Protein AF-A0A832LZJ5-F1 (afdb_monomer)

pLDDT: mean 81.31, std 9.94, range [53.0, 91.06]

Secondary structure (DSSP, 8-state):
--TTTT-----------HHHHHHHHHIIIIIHHHHHHHHHHT-HHHHHHHHHHHHHHHHHHHHHTT----HHHHHHHHHHHH-

Mean predicted aligned error: 8.11 Å

Solvent-accessible surface area (backbone atoms only — not comparable to full-atom values): 4869 Å² total; per-residue (Å²): 141,65,93,69,78,73,72,66,83,76,80,82,69,90,28,88,41,75,67,34,51,54,48,47,54,51,40,55,71,53,46,47,58,49,31,53,49,34,31,74,75,75,29,76,73,47,32,62,53,47,30,55,51,48,51,51,49,53,54,49,49,34,47,73,72,76,44,78,78,51,75,48,27,51,47,54,51,40,51,73,62,62,101

Foldseek 3Di:
DCPPPPPPPPPDDDQDDPLLVVLLVCCVVPQQVVLVCCCVPVNDVVQVVSLVVSLVVSQVVCVVVVHGRDPSSSVSSSVNRPD

Nearest PDB structures (foldseek):
  8j56-assembly1_F  TM=4.634E-01  e=7.559E+00  Cupriavidus necator
  4pw1-assembly1_B  TM=3.435E-01  e=3.697E+00  [Clostridium] leptum DSM 753

Sequence (83 aa):
MGASDAEQRLEFQPGLTWRSMLAMVLAGLIFLPASTYLWLAVGAGASTAATYVTVILFSALARIYGTRLSRQELFIIYSIVGG

Radius of gyration: 16.45 Å; Cα contacts (8 Å, |Δi|>4): 70; chains: 1; bounding box: 33×32×54 Å

Structure (mmCIF, N/CA/C/O backbone):
data_AF-A0A832LZJ5-F1
#
_entry.id   AF-A0A832LZJ5-F1
#
loop_
_atom_site.group_PDB
_atom_site.id
_atom_site.type_symbol
_atom_site.label_atom_id
_atom_site.label_alt_id
_atom_site.label_comp_id
_atom_site.label_asym_id
_atom_site.label_entity_id
_atom_site.label_seq_id
_atom_site.pdbx_PDB_ins_code
_atom_site.Cartn_x
_atom_site.Cartn_y
_atom_site.Cartn_z
_atom_site.occupancy
_atom_site.B_iso_or_equiv
_atom_site.auth_seq_id
_atom_site.auth_comp_id
_atom_site.auth_asym_id
_atom_site.auth_atom_id
_atom_site.pdbx_PDB_model_num
ATOM 1 N N . MET A 1 1 ? 4.732 19.715 39.515 1.00 54.16 1 MET A N 1
ATOM 2 C CA . MET A 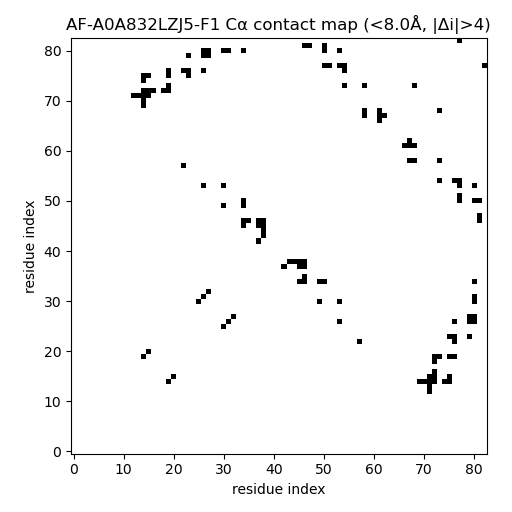1 1 ? 4.057 19.774 38.203 1.00 54.16 1 MET A CA 1
ATOM 3 C C . MET A 1 1 ? 5.141 19.555 37.152 1.00 54.16 1 MET A C 1
ATOM 5 O O . MET A 1 1 ? 5.628 20.493 36.554 1.00 54.16 1 MET A O 1
ATOM 9 N N . GLY A 1 2 ? 5.816 18.409 37.137 1.00 53.00 2 GLY A N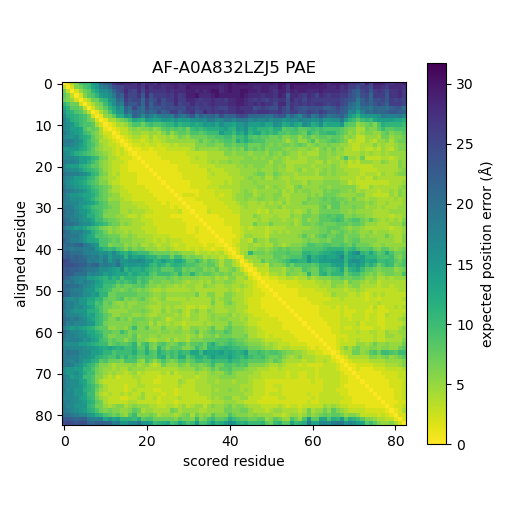 1
ATOM 10 C CA . GLY A 1 2 ? 5.248 17.091 36.879 1.00 53.00 2 GLY A CA 1
ATOM 11 C C . GLY A 1 2 ? 5.525 16.782 35.411 1.00 53.00 2 GLY A C 1
ATOM 12 O O . GLY A 1 2 ? 4.621 16.839 34.597 1.00 53.00 2 GLY A O 1
ATOM 13 N N . ALA A 1 3 ? 6.786 16.514 35.058 1.00 59.50 3 ALA A N 1
ATOM 14 C CA . ALA A 1 3 ? 7.207 16.148 33.697 1.00 59.50 3 ALA A CA 1
ATOM 15 C C . ALA A 1 3 ? 6.643 14.781 33.226 1.00 59.50 3 ALA A C 1
ATOM 17 O O . ALA A 1 3 ? 7.136 14.197 32.269 1.00 59.50 3 ALA A O 1
ATOM 18 N N . SER A 1 4 ? 5.626 14.271 33.923 1.00 57.56 4 SER A N 1
ATOM 19 C CA . SER A 1 4 ? 4.930 13.000 33.738 1.00 57.56 4 SER A CA 1
ATOM 20 C C . SER A 1 4 ? 3.689 13.106 32.846 1.00 57.56 4 SER A C 1
ATOM 22 O O . SER A 1 4 ? 3.176 12.087 32.405 1.00 57.56 4 SER A O 1
ATOM 24 N N . ASP A 1 5 ? 3.207 14.316 32.542 1.00 54.47 5 ASP A N 1
ATOM 25 C CA . ASP A 1 5 ? 1.961 14.506 31.775 1.00 54.47 5 ASP A 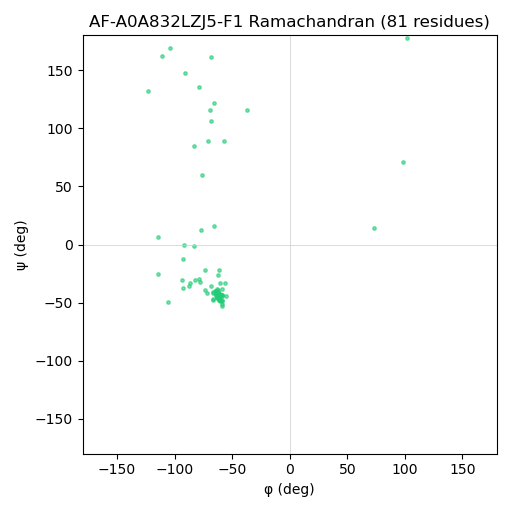CA 1
ATOM 26 C C . ASP A 1 5 ? 2.165 14.401 30.246 1.00 54.47 5 ASP A C 1
ATOM 28 O O . ASP A 1 5 ? 1.215 14.501 29.469 1.00 54.47 5 ASP A O 1
ATOM 32 N N . ALA A 1 6 ? 3.410 14.185 29.805 1.00 57.25 6 ALA A N 1
ATOM 33 C CA . ALA A 1 6 ? 3.788 14.034 28.400 1.00 57.25 6 ALA A CA 1
ATOM 34 C C . ALA A 1 6 ? 3.791 12.575 27.905 1.00 57.25 6 ALA A C 1
ATOM 36 O O . ALA A 1 6 ? 4.029 12.345 26.720 1.00 57.25 6 ALA A O 1
ATOM 37 N N . GLU A 1 7 ? 3.476 11.589 28.752 1.00 58.00 7 GLU A N 1
ATOM 38 C CA . GLU A 1 7 ? 3.131 10.237 28.289 1.00 58.00 7 GLU A CA 1
ATOM 39 C C . GLU A 1 7 ? 1.702 10.224 27.732 1.00 58.00 7 GLU A C 1
ATOM 41 O O . GLU A 1 7 ? 0.824 9.527 28.240 1.00 58.00 7 GLU A O 1
ATOM 46 N N . GLN A 1 8 ? 1.454 11.030 26.687 1.00 60.62 8 GLN A N 1
ATOM 47 C CA . GLN A 1 8 ? 0.239 10.964 25.875 1.00 60.62 8 GLN A CA 1
ATOM 48 C C . GLN A 1 8 ? -0.145 9.495 25.728 1.00 60.62 8 GLN A C 1
ATOM 50 O O . GLN A 1 8 ? 0.638 8.723 25.179 1.00 60.62 8 GLN A O 1
ATOM 55 N N . ARG A 1 9 ? -1.307 9.100 26.265 1.00 60.97 9 ARG A N 1
ATOM 56 C CA . ARG A 1 9 ? -1.832 7.736 26.152 1.00 60.97 9 ARG A CA 1
ATOM 57 C C . ARG A 1 9 ? -1.952 7.393 24.669 1.00 60.97 9 ARG A C 1
ATOM 59 O O . ARG A 1 9 ? -2.975 7.655 24.043 1.00 60.97 9 ARG A O 1
ATOM 66 N N . LEU A 1 10 ? -0.887 6.850 24.093 1.00 71.06 10 LEU A N 1
ATOM 67 C CA . LEU A 1 10 ? -0.882 6.269 22.767 1.00 71.06 10 LEU A CA 1
ATOM 68 C C . LEU A 1 10 ? -1.680 4.977 22.895 1.00 71.06 10 LEU A C 1
ATOM 70 O O . LEU A 1 10 ? -1.145 3.927 23.240 1.00 71.06 10 LEU A O 1
ATOM 74 N N . GLU A 1 11 ? -2.993 5.067 22.698 1.00 77.31 11 GLU A N 1
ATOM 75 C CA . GLU A 1 11 ? -3.822 3.875 22.596 1.00 77.31 11 GLU A CA 1
ATOM 76 C C . GLU A 1 11 ? -3.466 3.146 21.300 1.00 77.31 11 GLU A C 1
ATOM 78 O O . GLU A 1 11 ? -3.785 3.578 20.187 1.00 77.31 11 GLU A O 1
ATOM 83 N N . PHE A 1 12 ? -2.755 2.032 21.454 1.00 78.19 12 PHE A N 1
ATOM 84 C CA . PHE A 1 12 ? -2.403 1.155 20.351 1.00 78.19 12 PHE A CA 1
ATOM 85 C C . PHE A 1 12 ? -3.657 0.456 19.837 1.00 78.19 12 PHE A C 1
ATOM 87 O O . PHE A 1 12 ? -4.281 -0.336 20.541 1.00 78.19 12 PHE A O 1
ATOM 94 N N . GLN A 1 13 ? -4.019 0.740 18.588 1.00 84.06 13 GLN A N 1
ATOM 95 C CA . GLN A 1 13 ? -5.089 0.019 17.909 1.00 84.06 13 GLN A CA 1
ATOM 96 C C . GLN A 1 13 ? -4.531 -1.185 17.145 1.00 84.06 13 GLN A C 1
ATOM 98 O O . GLN A 1 13 ? -3.415 -1.118 16.618 1.00 84.06 13 GLN A O 1
ATOM 103 N N . PRO A 1 14 ? -5.307 -2.273 17.030 1.00 83.44 14 PRO A N 1
ATOM 104 C CA . PRO A 1 14 ? -4.911 -3.423 16.235 1.00 83.44 14 PRO A CA 1
ATOM 105 C C . PRO A 1 14 ? -4.836 -3.041 14.751 1.00 83.44 14 PRO A C 1
ATOM 107 O O . PRO A 1 14 ? -5.812 -2.586 14.158 1.00 83.44 14 PRO A O 1
ATOM 110 N N . GLY A 1 15 ? -3.661 -3.228 14.148 1.00 83.06 15 GLY A N 1
ATOM 111 C CA . GLY A 1 15 ? -3.465 -3.100 12.700 1.00 83.06 15 GLY A CA 1
ATOM 112 C C . GLY A 1 15 ? -3.607 -4.423 11.960 1.00 83.06 15 GLY A C 1
ATOM 113 O O . GLY A 1 15 ? -4.026 -4.443 10.810 1.00 83.06 15 GLY A O 1
ATOM 114 N N . LEU A 1 16 ? -3.271 -5.540 12.609 1.00 87.81 16 LEU A N 1
ATOM 115 C CA . LEU A 1 16 ? -3.352 -6.861 11.999 1.00 87.81 16 LEU A CA 1
ATOM 116 C C . LEU A 1 16 ? -4.784 -7.392 12.094 1.00 87.81 16 LEU A C 1
ATOM 118 O O . LEU A 1 16 ? -5.146 -8.112 13.021 1.00 87.81 16 LEU A O 1
ATOM 122 N N . THR A 1 17 ? -5.609 -7.004 11.131 1.00 88.62 17 THR A N 1
ATOM 123 C CA . THR A 1 17 ? -6.984 -7.489 10.988 1.00 88.62 17 THR A CA 1
ATOM 124 C C . THR A 1 17 ? -7.073 -8.513 9.855 1.00 88.62 17 THR A C 1
ATOM 126 O O . THR A 1 17 ? -6.159 -8.639 9.039 1.00 88.62 17 THR A O 1
ATOM 129 N N . TRP A 1 18 ? -8.203 -9.218 9.736 1.00 85.31 18 TRP A N 1
ATOM 130 C CA . TRP A 1 18 ? -8.465 -10.079 8.572 1.00 85.31 18 TRP A CA 1
ATOM 131 C C . TRP A 1 18 ? -8.388 -9.307 7.241 1.00 85.31 18 TRP A C 1
ATOM 133 O O . TRP A 1 18 ? -7.937 -9.842 6.230 1.00 85.31 18 TRP A O 1
ATOM 143 N N . ARG A 1 19 ? -8.776 -8.023 7.250 1.00 83.38 19 ARG A N 1
ATOM 144 C CA . ARG A 1 19 ? -8.699 -7.142 6.077 1.00 83.38 19 ARG A CA 1
ATOM 145 C C . ARG A 1 19 ? -7.251 -6.872 5.696 1.00 83.38 19 ARG A C 1
ATOM 147 O O . ARG A 1 19 ? -6.897 -7.039 4.531 1.00 83.38 19 ARG A O 1
ATOM 154 N N . SER A 1 20 ? -6.415 -6.527 6.676 1.00 83.50 20 SER A N 1
ATOM 155 C CA . SER A 1 20 ? -4.976 -6.396 6.455 1.00 83.50 20 SER A CA 1
ATOM 156 C C . SER A 1 20 ? -4.375 -7.704 5.989 1.00 83.50 20 SER A C 1
ATOM 158 O O . SER A 1 20 ? -3.626 -7.686 5.029 1.00 83.50 20 SER A O 1
ATOM 160 N N . MET A 1 21 ? -4.746 -8.840 6.575 1.00 88.25 21 MET A N 1
ATOM 161 C CA . MET A 1 21 ? -4.202 -10.139 6.184 1.00 88.25 21 MET A CA 1
ATOM 162 C C . MET A 1 21 ? -4.483 -10.485 4.721 1.00 88.25 21 MET A C 1
ATOM 164 O O . MET A 1 21 ? -3.569 -10.885 4.001 1.00 88.25 21 MET A O 1
ATOM 168 N N . LEU A 1 22 ? -5.709 -10.246 4.251 1.00 87.19 22 LEU A N 1
ATOM 169 C CA . LEU A 1 22 ? -6.042 -10.395 2.837 1.00 87.19 22 LEU A CA 1
ATOM 170 C C . LEU A 1 22 ? -5.221 -9.435 1.964 1.00 87.19 22 LEU A C 1
ATOM 172 O O . LEU A 1 22 ? -4.693 -9.841 0.930 1.00 87.19 22 LEU A O 1
ATOM 176 N N . A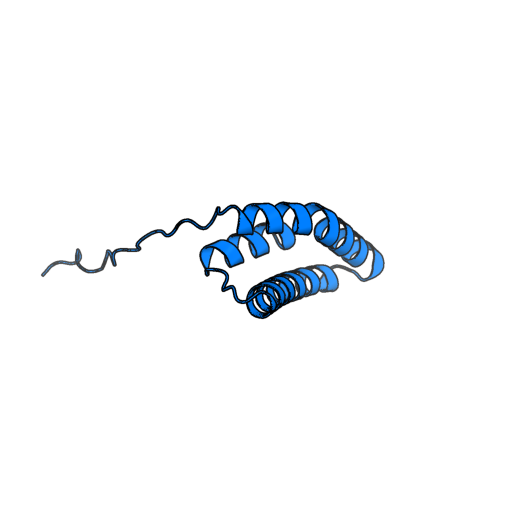LA A 1 23 ? -5.072 -8.181 2.397 1.00 83.19 23 ALA A N 1
ATOM 177 C CA . ALA A 1 23 ? -4.259 -7.199 1.690 1.00 83.19 23 ALA A CA 1
ATOM 178 C C . ALA A 1 23 ? -2.777 -7.604 1.631 1.00 83.19 23 ALA A C 1
ATOM 180 O O . ALA A 1 23 ? -2.164 -7.439 0.584 1.00 83.19 23 ALA A O 1
ATOM 181 N N . MET A 1 24 ? -2.218 -8.197 2.693 1.00 87.12 24 MET A N 1
ATOM 182 C CA . MET A 1 24 ? -0.840 -8.705 2.722 1.00 87.12 24 MET A CA 1
ATOM 183 C C . MET A 1 24 ? -0.631 -9.829 1.707 1.00 87.12 24 MET A C 1
ATOM 185 O O . MET A 1 24 ? 0.354 -9.816 0.975 1.00 87.12 24 MET A O 1
ATOM 189 N N . VAL A 1 25 ? -1.562 -10.785 1.628 1.00 90.25 25 VAL A N 1
ATOM 190 C CA . VAL A 1 25 ? -1.482 -11.894 0.663 1.00 90.25 25 VAL A CA 1
ATOM 191 C C . VAL A 1 25 ? -1.540 -11.367 -0.770 1.00 90.25 25 VAL A C 1
ATOM 193 O O . VAL A 1 25 ? -0.723 -11.747 -1.607 1.00 90.25 25 VAL A O 1
ATOM 196 N N . LEU A 1 26 ? -2.473 -10.457 -1.051 1.00 85.94 26 LEU A N 1
ATOM 197 C CA . LEU A 1 26 ? -2.624 -9.872 -2.381 1.00 85.94 26 LEU A CA 1
ATOM 198 C C . LEU A 1 26 ? -1.413 -8.997 -2.758 1.00 85.94 26 LEU A C 1
ATOM 200 O O . LEU A 1 26 ? -0.926 -9.064 -3.886 1.00 85.94 26 LEU A O 1
ATOM 204 N N . ALA A 1 27 ? -0.902 -8.215 -1.802 1.00 85.12 27 ALA A N 1
ATOM 205 C CA . ALA A 1 27 ? 0.323 -7.432 -1.938 1.00 85.12 27 ALA A CA 1
ATOM 206 C C . ALA A 1 27 ? 1.527 -8.327 -2.251 1.00 85.12 27 ALA A C 1
ATOM 208 O O . ALA A 1 27 ? 2.258 -8.068 -3.204 1.00 85.12 27 ALA A O 1
ATOM 209 N N . GLY A 1 28 ? 1.684 -9.420 -1.506 1.00 86.81 28 GLY A N 1
ATOM 210 C CA . GL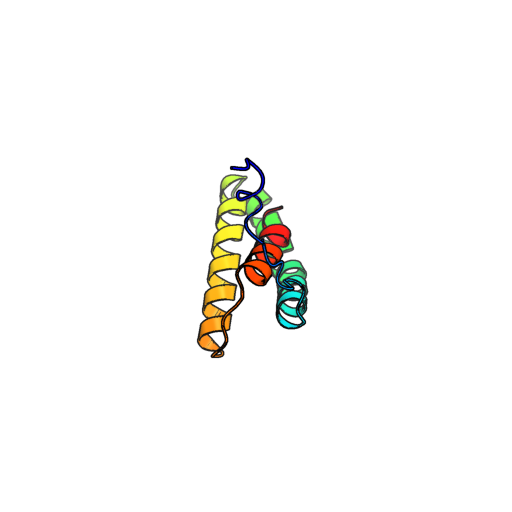Y A 1 28 ? 2.764 -10.377 -1.708 1.00 86.81 28 GLY A CA 1
ATOM 211 C C . GLY A 1 28 ? 2.712 -11.064 -3.072 1.00 86.81 28 GLY A C 1
ATOM 212 O O . GLY A 1 28 ? 3.734 -11.192 -3.737 1.00 86.81 28 GLY A O 1
ATOM 213 N N . LEU A 1 29 ? 1.525 -11.473 -3.521 1.00 89.38 29 LEU A N 1
ATOM 214 C CA . LEU A 1 29 ? 1.379 -12.207 -4.781 1.00 89.38 29 LEU A CA 1
ATOM 215 C C . LEU A 1 29 ? 1.447 -11.320 -6.026 1.00 89.38 29 LEU A C 1
ATOM 217 O O . LEU A 1 29 ? 1.904 -11.782 -7.066 1.00 89.38 29 LEU A O 1
ATOM 221 N N . ILE A 1 30 ? 0.980 -10.072 -5.947 1.00 87.31 30 ILE A N 1
ATOM 222 C CA . ILE A 1 30 ? 0.862 -9.192 -7.119 1.00 87.31 30 ILE A CA 1
ATOM 223 C C . ILE A 1 30 ? 1.950 -8.120 -7.112 1.00 87.31 30 ILE A C 1
ATOM 225 O O . ILE A 1 30 ? 2.633 -7.914 -8.114 1.00 87.31 30 ILE A O 1
ATOM 229 N N . PHE A 1 31 ? 2.124 -7.427 -5.989 1.00 84.44 31 PHE A N 1
ATOM 230 C CA . PHE A 1 31 ? 2.931 -6.211 -5.938 1.00 84.44 31 PHE A CA 1
ATOM 231 C C . PHE A 1 31 ? 4.417 -6.477 -5.704 1.00 84.44 31 PHE A C 1
ATOM 233 O O . PHE A 1 31 ? 5.225 -5.768 -6.294 1.00 84.44 31 PHE A O 1
ATOM 240 N N . LEU A 1 32 ? 4.799 -7.513 -4.948 1.00 86.31 32 LEU A N 1
ATOM 241 C CA . LEU A 1 32 ? 6.213 -7.909 -4.826 1.00 86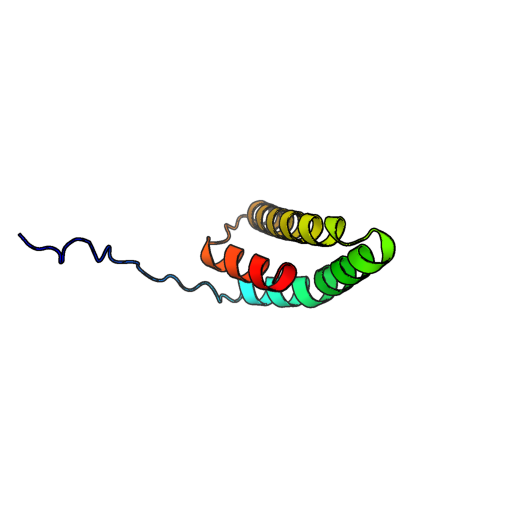.31 32 LEU A CA 1
ATOM 242 C C . LEU A 1 32 ? 6.854 -8.339 -6.161 1.00 86.31 32 LEU A C 1
ATOM 244 O O . LEU A 1 32 ? 7.941 -7.849 -6.478 1.00 86.31 32 LEU A O 1
ATOM 248 N N . PRO A 1 33 ? 6.240 -9.210 -6.989 1.00 88.88 33 PRO A N 1
ATOM 249 C CA . PRO A 1 33 ? 6.827 -9.530 -8.288 1.00 88.88 33 PRO A CA 1
ATOM 250 C C . PRO A 1 33 ? 6.780 -8.334 -9.247 1.00 88.88 33 PRO A C 1
ATOM 252 O O . PRO A 1 33 ? 7.735 -8.121 -9.992 1.00 88.88 33 PRO A O 1
ATOM 255 N N . ALA A 1 34 ? 5.723 -7.514 -9.203 1.00 86.00 34 ALA A N 1
ATOM 256 C CA . ALA A 1 34 ? 5.638 -6.305 -10.018 1.00 86.00 34 ALA A CA 1
ATOM 257 C C . ALA A 1 34 ? 6.728 -5.280 -9.662 1.00 86.00 34 ALA A C 1
ATOM 259 O O . ALA A 1 34 ? 7.373 -4.746 -10.562 1.00 86.00 34 ALA A O 1
ATOM 260 N N . SER A 1 35 ? 6.977 -5.024 -8.372 1.00 82.44 35 SER A N 1
ATOM 261 C CA . SER A 1 35 ? 8.025 -4.097 -7.926 1.00 82.44 35 SER A CA 1
ATOM 262 C C . SER A 1 35 ? 9.417 -4.610 -8.295 1.00 82.44 35 SER A C 1
ATOM 264 O O . SER A 1 35 ? 10.237 -3.835 -8.784 1.00 82.44 35 SER A O 1
ATOM 266 N N . THR A 1 36 ? 9.652 -5.918 -8.157 1.00 86.50 36 THR A N 1
ATOM 267 C CA . THR A 1 36 ? 10.899 -6.576 -8.574 1.00 86.50 36 THR A CA 1
ATOM 268 C C . THR A 1 36 ? 11.120 -6.445 -10.080 1.00 86.50 36 THR A C 1
ATOM 270 O O . THR A 1 36 ? 12.206 -6.073 -10.521 1.00 86.50 36 THR A O 1
ATOM 273 N N . TYR A 1 37 ? 10.082 -6.692 -10.885 1.00 88.00 37 TYR A N 1
ATOM 274 C CA . TYR A 1 37 ? 10.150 -6.518 -12.333 1.00 88.00 37 TYR A CA 1
ATOM 275 C C . TYR A 1 37 ? 10.449 -5.067 -12.712 1.00 88.00 37 TYR A C 1
ATOM 277 O O . TYR A 1 37 ? 11.346 -4.818 -13.510 1.00 88.00 37 TYR A O 1
ATOM 285 N N . LEU A 1 38 ? 9.738 -4.104 -12.118 1.00 86.25 38 LEU A N 1
ATOM 286 C CA . LEU A 1 38 ? 9.949 -2.681 -12.387 1.00 86.25 38 LEU A CA 1
ATOM 287 C C . LEU A 1 38 ? 11.352 -2.223 -11.984 1.00 86.25 38 LEU A C 1
ATOM 289 O O . LEU A 1 38 ? 11.972 -1.455 -12.716 1.00 86.25 38 LEU A O 1
ATOM 293 N N . TRP A 1 39 ? 11.875 -2.725 -10.865 1.00 83.44 39 TRP A N 1
ATOM 294 C CA . TRP A 1 39 ? 13.246 -2.456 -10.444 1.00 83.44 39 TRP A CA 1
ATOM 295 C C . TRP A 1 39 ? 14.266 -2.937 -11.486 1.00 83.44 39 TRP A C 1
ATOM 297 O O . TRP A 1 39 ? 15.179 -2.187 -11.825 1.00 83.44 39 TRP A O 1
ATOM 307 N N . LEU A 1 40 ? 14.075 -4.137 -12.046 1.00 86.38 40 LEU A N 1
ATOM 308 C CA . LEU A 1 40 ? 14.949 -4.700 -13.083 1.00 86.38 40 LEU A CA 1
ATOM 309 C C . LEU A 1 40 ? 14.776 -4.036 -14.459 1.00 86.38 40 LEU A C 1
ATOM 311 O O . LEU A 1 40 ? 15.754 -3.856 -15.178 1.00 86.38 40 LEU A O 1
ATOM 315 N N . ALA A 1 41 ? 13.543 -3.708 -14.846 1.00 89.12 41 ALA A N 1
ATOM 316 C CA . ALA A 1 41 ? 13.211 -3.246 -16.193 1.00 89.12 41 ALA A CA 1
ATOM 317 C C . ALA A 1 41 ? 13.353 -1.727 -16.370 1.00 89.12 41 ALA A C 1
ATOM 319 O O . ALA A 1 41 ? 13.726 -1.263 -17.445 1.00 89.12 41 ALA A O 1
ATOM 320 N N . VAL A 1 42 ? 13.026 -0.953 -15.332 1.00 86.75 42 VAL A N 1
ATOM 321 C CA . VAL A 1 42 ? 12.957 0.520 -15.375 1.00 86.75 42 VAL A CA 1
ATOM 322 C C . VAL A 1 42 ? 14.030 1.161 -14.488 1.00 86.75 42 VAL A C 1
ATOM 324 O O . VAL A 1 42 ? 14.458 2.284 -14.750 1.00 86.75 42 VAL A O 1
ATOM 327 N N . GLY A 1 43 ? 14.501 0.452 -13.459 1.00 76.75 43 GLY A N 1
ATOM 328 C CA . GLY A 1 43 ? 15.500 0.935 -12.507 1.00 76.75 43 GLY A CA 1
ATOM 329 C C . GLY A 1 43 ? 14.908 1.378 -11.164 1.00 76.75 43 GLY A C 1
ATOM 330 O O . GLY A 1 43 ? 13.695 1.376 -10.941 1.00 76.75 43 GLY A O 1
ATOM 331 N N . ALA A 1 44 ? 15.787 1.781 -10.242 1.00 73.06 44 ALA A N 1
ATOM 332 C CA . ALA A 1 44 ? 15.474 1.927 -8.816 1.00 73.06 44 ALA A CA 1
ATOM 333 C C . ALA A 1 44 ? 14.381 2.956 -8.457 1.00 73.06 44 ALA A C 1
ATOM 335 O O . ALA A 1 44 ? 13.776 2.844 -7.398 1.00 73.06 44 ALA A O 1
ATOM 336 N N . GLY A 1 45 ? 14.093 3.944 -9.311 1.00 71.75 45 GLY A N 1
ATOM 337 C CA . GLY A 1 45 ? 13.053 4.946 -9.032 1.00 71.75 45 GLY A CA 1
ATOM 338 C C . GLY A 1 45 ? 11.617 4.421 -9.170 1.00 71.75 45 GLY A C 1
ATOM 339 O O . GLY A 1 45 ? 10.691 4.987 -8.587 1.00 71.75 45 GLY A O 1
ATOM 340 N N . ALA A 1 46 ? 11.416 3.337 -9.924 1.00 73.75 46 ALA A N 1
ATOM 341 C CA . ALA A 1 46 ? 10.086 2.805 -10.210 1.00 73.75 46 ALA A CA 1
ATOM 342 C C . ALA A 1 46 ? 9.504 1.982 -9.048 1.00 73.75 46 ALA A C 1
ATOM 344 O O . ALA A 1 46 ? 8.287 1.973 -8.855 1.00 73.75 46 ALA A O 1
ATOM 345 N N . SER A 1 47 ? 10.350 1.334 -8.240 1.00 70.69 47 SER A N 1
ATOM 346 C CA . SER A 1 47 ? 9.904 0.541 -7.087 1.00 70.69 47 SER A CA 1
ATOM 347 C C . SER A 1 47 ? 9.273 1.419 -6.002 1.00 70.69 47 SER A C 1
ATOM 349 O O . SER A 1 47 ? 8.201 1.094 -5.498 1.00 70.69 47 SER A O 1
ATOM 351 N N . THR A 1 48 ? 9.858 2.583 -5.707 1.00 78.75 48 THR A N 1
ATOM 352 C CA . THR A 1 48 ? 9.321 3.525 -4.711 1.00 78.75 48 THR A CA 1
ATOM 353 C C . THR A 1 48 ? 7.959 4.076 -5.129 1.00 78.75 48 THR A C 1
ATOM 355 O O . THR A 1 48 ? 7.050 4.191 -4.307 1.00 78.75 48 THR A O 1
ATOM 358 N N . ALA A 1 49 ? 7.788 4.383 -6.420 1.00 82.44 49 ALA A N 1
ATOM 359 C CA . ALA A 1 49 ? 6.502 4.810 -6.966 1.00 82.44 49 ALA A CA 1
ATOM 360 C C . ALA A 1 49 ? 5.447 3.696 -6.861 1.00 82.44 49 ALA A C 1
ATOM 362 O O . ALA A 1 49 ? 4.309 3.964 -6.468 1.00 82.44 49 ALA A O 1
ATOM 363 N N . ALA A 1 50 ? 5.830 2.445 -7.142 1.00 80.50 50 ALA A N 1
ATOM 364 C CA . ALA A 1 50 ? 4.943 1.292 -7.028 1.00 80.50 50 ALA A CA 1
ATOM 365 C C . ALA A 1 50 ? 4.395 1.123 -5.600 1.00 80.50 50 ALA A C 1
ATOM 367 O O . ALA A 1 50 ? 3.202 0.857 -5.437 1.00 80.50 50 ALA A O 1
ATOM 368 N N . THR A 1 51 ? 5.203 1.368 -4.564 1.00 83.56 51 THR A N 1
ATOM 369 C CA . THR A 1 51 ? 4.752 1.322 -3.163 1.00 83.56 51 THR A CA 1
ATOM 370 C C . THR A 1 51 ? 3.619 2.309 -2.888 1.00 83.56 51 THR A C 1
ATOM 372 O O . THR A 1 51 ? 2.554 1.912 -2.408 1.00 83.56 51 THR A O 1
ATOM 375 N N . TYR A 1 52 ? 3.798 3.591 -3.224 1.00 87.00 52 TYR A N 1
ATOM 376 C CA . TYR A 1 52 ? 2.763 4.605 -2.986 1.00 87.00 52 TYR A CA 1
ATOM 377 C C . TYR A 1 52 ? 1.494 4.329 -3.790 1.00 87.00 52 TYR A C 1
ATOM 379 O O . TYR A 1 52 ? 0.390 4.442 -3.256 1.00 87.00 52 TYR A O 1
ATOM 387 N N . VAL A 1 53 ? 1.646 3.911 -5.049 1.00 87.12 53 VAL A N 1
ATOM 388 C CA . VAL A 1 53 ? 0.517 3.528 -5.903 1.00 87.12 53 VAL A CA 1
ATOM 389 C C . VAL A 1 53 ? -0.270 2.386 -5.270 1.00 87.12 53 VAL A C 1
ATOM 391 O O . VAL A 1 53 ? -1.492 2.468 -5.204 1.00 87.12 53 VAL A O 1
ATOM 394 N N . THR A 1 54 ? 0.412 1.373 -4.732 1.00 87.38 54 THR A N 1
ATOM 395 C CA . THR A 1 54 ? -0.219 0.234 -4.050 1.00 87.38 54 THR A CA 1
ATOM 396 C C . THR A 1 54 ? -1.056 0.689 -2.859 1.00 87.38 54 THR A C 1
ATOM 398 O O . THR A 1 54 ? -2.239 0.363 -2.767 1.00 87.38 54 THR A O 1
ATOM 401 N N . VAL A 1 55 ? -0.475 1.501 -1.972 1.00 87.38 55 VAL A N 1
ATOM 402 C CA . VAL A 1 55 ? -1.165 2.032 -0.785 1.00 87.38 55 VAL A CA 1
ATOM 403 C C . VAL A 1 55 ? -2.404 2.842 -1.176 1.00 87.38 55 VAL A C 1
ATOM 405 O O . VAL A 1 55 ? -3.474 2.673 -0.585 1.00 87.38 55 VAL A O 1
ATOM 408 N N . ILE A 1 56 ? -2.286 3.693 -2.199 1.00 88.88 56 ILE A N 1
ATOM 409 C CA . ILE A 1 56 ? -3.404 4.490 -2.717 1.00 88.88 56 ILE A CA 1
ATOM 410 C C . ILE A 1 56 ? -4.490 3.582 -3.306 1.00 88.88 56 ILE A C 1
ATOM 412 O O . ILE A 1 56 ? -5.668 3.788 -3.016 1.00 88.88 56 ILE A O 1
ATOM 416 N N . LEU A 1 57 ? -4.113 2.557 -4.075 1.00 88.19 57 LEU A N 1
ATOM 417 C CA . LEU A 1 57 ? -5.040 1.596 -4.678 1.00 88.19 57 LEU A CA 1
ATOM 418 C C . LEU A 1 57 ? -5.837 0.834 -3.620 1.00 88.19 57 LEU A C 1
ATOM 420 O O . LEU A 1 57 ? -7.061 0.781 -3.712 1.00 88.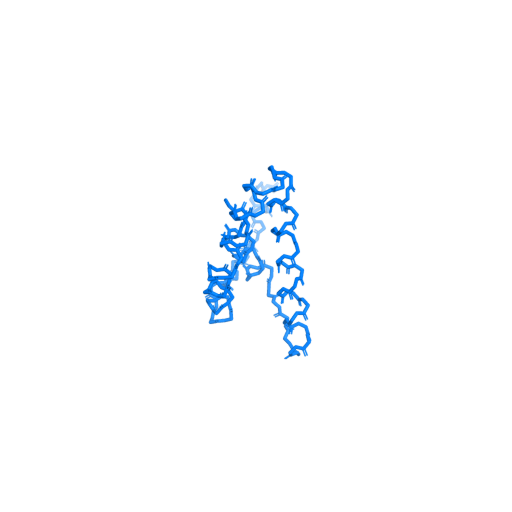19 57 LEU A O 1
ATOM 424 N N . PHE A 1 58 ? -5.183 0.302 -2.585 1.00 86.62 58 PHE A N 1
ATOM 425 C CA . PHE A 1 58 ? -5.877 -0.385 -1.491 1.00 86.62 58 PHE A CA 1
ATOM 426 C C . PHE A 1 58 ? -6.788 0.555 -0.697 1.00 86.62 58 PHE A C 1
ATOM 428 O O . PHE A 1 58 ? -7.910 0.180 -0.360 1.00 86.62 58 PHE A O 1
ATOM 435 N N . SER A 1 59 ? -6.348 1.792 -0.447 1.00 87.31 59 SER A N 1
ATOM 436 C CA . SER A 1 59 ? -7.175 2.824 0.191 1.00 87.31 59 SER A CA 1
ATOM 437 C C . SER A 1 59 ? -8.421 3.161 -0.638 1.00 87.31 59 SER A C 1
ATOM 439 O O . SER A 1 59 ? -9.529 3.261 -0.102 1.00 87.31 59 SER A O 1
ATOM 441 N N . ALA A 1 60 ? -8.260 3.287 -1.958 1.00 89.12 60 ALA A N 1
ATOM 442 C CA . ALA A 1 60 ? -9.351 3.544 -2.888 1.00 89.12 60 ALA A CA 1
ATOM 443 C C . ALA A 1 60 ? -10.314 2.353 -2.970 1.00 89.12 60 ALA A C 1
ATOM 445 O O . ALA A 1 60 ? -11.520 2.546 -2.841 1.00 89.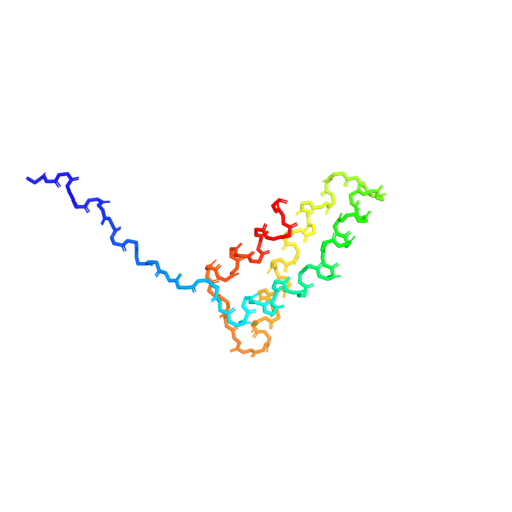12 60 ALA A O 1
ATOM 446 N N . LEU A 1 61 ? -9.796 1.129 -3.103 1.00 86.25 61 LEU A N 1
ATOM 447 C CA . LEU A 1 61 ? -10.597 -0.095 -3.115 1.00 86.25 61 LEU A CA 1
ATOM 448 C C . LEU A 1 61 ? -11.402 -0.236 -1.825 1.00 86.25 61 LEU A C 1
ATOM 450 O O . LEU A 1 61 ? -12.613 -0.423 -1.888 1.00 86.25 61 LEU A O 1
ATOM 454 N N . ALA A 1 62 ? -10.773 -0.066 -0.659 1.00 86.38 62 ALA A N 1
ATOM 455 C CA . ALA A 1 62 ? -11.473 -0.122 0.621 1.00 86.38 62 ALA A CA 1
ATOM 456 C C . ALA A 1 62 ? -12.648 0.865 0.662 1.00 86.38 62 ALA A C 1
ATOM 458 O O . ALA A 1 62 ? -13.755 0.477 1.044 1.00 86.38 62 ALA A O 1
ATOM 459 N N . ARG A 1 63 ? -12.426 2.100 0.185 1.00 86.00 63 ARG A N 1
ATOM 460 C CA . ARG A 1 63 ? -13.458 3.141 0.088 1.00 86.00 63 ARG A CA 1
ATOM 461 C C . ARG A 1 63 ? -14.583 2.764 -0.879 1.00 86.00 63 ARG A C 1
ATOM 463 O O . ARG A 1 63 ? -15.741 2.997 -0.550 1.00 86.00 63 ARG A O 1
ATOM 470 N N . ILE A 1 64 ? -14.256 2.181 -2.034 1.00 88.81 64 ILE A N 1
ATOM 471 C CA . ILE A 1 64 ? -15.234 1.706 -3.028 1.00 88.81 64 ILE A CA 1
ATOM 472 C C . ILE A 1 64 ? -16.116 0.602 -2.432 1.00 88.81 64 ILE A C 1
ATOM 474 O O . ILE A 1 64 ? -17.330 0.632 -2.606 1.00 88.81 64 ILE A O 1
ATOM 478 N N . TYR A 1 65 ? -15.540 -0.315 -1.652 1.00 85.12 65 TYR A N 1
ATOM 479 C CA . TYR A 1 65 ? -16.279 -1.376 -0.956 1.00 85.12 65 TYR A CA 1
ATOM 480 C C . TYR A 1 65 ? -17.018 -0.901 0.312 1.00 85.12 65 TYR A C 1
ATOM 482 O O . TYR A 1 65 ? -17.467 -1.722 1.110 1.00 85.12 65 TYR A O 1
ATOM 490 N N . GLY A 1 66 ? -17.144 0.413 0.534 1.00 80.81 66 GLY A N 1
ATOM 491 C CA . GLY A 1 66 ? -17.867 0.976 1.680 1.00 80.81 66 GLY A CA 1
ATOM 492 C C . GLY A 1 66 ? -17.143 0.825 3.021 1.00 80.81 66 GLY A C 1
ATOM 493 O O . GLY A 1 66 ? -17.739 1.016 4.079 1.00 80.81 66 GLY A O 1
ATOM 494 N N . THR A 1 67 ? -15.852 0.494 3.001 1.00 82.25 67 THR A N 1
ATOM 495 C CA . THR A 1 67 ? -15.025 0.341 4.200 1.00 82.25 67 THR A CA 1
ATOM 496 C C . THR A 1 67 ? -13.975 1.450 4.294 1.00 82.25 67 THR A C 1
ATOM 498 O O . THR A 1 67 ? -13.685 2.160 3.334 1.00 82.25 67 THR A O 1
ATOM 501 N N . ARG A 1 68 ? -13.401 1.651 5.481 1.00 84.12 68 ARG A N 1
ATOM 502 C CA . ARG A 1 68 ? -12.231 2.515 5.673 1.00 84.12 68 ARG A CA 1
ATOM 503 C C . ARG A 1 68 ? -11.140 1.673 6.316 1.00 84.12 68 ARG A C 1
ATOM 505 O O . ARG A 1 68 ? -11.431 0.963 7.274 1.00 84.12 68 ARG A O 1
ATOM 512 N N . LEU A 1 69 ? -9.930 1.749 5.769 1.00 85.19 69 LEU A N 1
ATOM 513 C CA . LEU A 1 69 ? -8.741 1.170 6.389 1.00 85.19 69 LEU A CA 1
ATOM 514 C C . LEU A 1 69 ? -8.264 2.098 7.509 1.00 85.19 69 LEU A C 1
ATOM 516 O O . LEU A 1 69 ? -8.213 3.321 7.327 1.00 85.19 69 LEU A O 1
ATOM 520 N N . SER A 1 70 ? -7.926 1.528 8.661 1.00 88.81 70 SER A N 1
ATOM 521 C CA . SER A 1 70 ? -7.278 2.262 9.743 1.00 88.81 70 SER A CA 1
ATOM 522 C C . SER A 1 70 ? -5.853 2.651 9.341 1.00 88.81 70 SER A C 1
ATOM 524 O O . SER A 1 70 ? -5.255 2.084 8.422 1.00 88.81 70 SER A O 1
ATOM 526 N N . ARG A 1 71 ? -5.274 3.630 10.045 1.00 88.19 71 ARG A N 1
ATOM 527 C CA . ARG A 1 71 ? -3.884 4.047 9.796 1.00 88.19 71 ARG A CA 1
ATOM 528 C C . ARG A 1 71 ? -2.905 2.893 10.031 1.00 88.19 71 ARG A C 1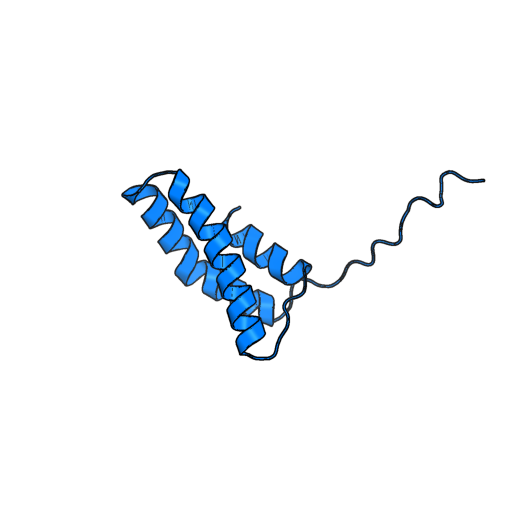
ATOM 530 O O . ARG A 1 71 ? -1.904 2.797 9.332 1.00 88.19 71 ARG A O 1
ATOM 537 N N . GLN A 1 72 ? -3.216 2.016 10.982 1.00 91.06 72 GLN A N 1
ATOM 538 C CA . GLN A 1 72 ? -2.423 0.844 11.330 1.00 91.06 72 GLN A CA 1
ATOM 539 C C . GLN A 1 72 ? -2.514 -0.232 10.242 1.00 91.06 72 GLN A C 1
ATOM 541 O O . GLN A 1 72 ? -1.498 -0.810 9.868 1.00 91.06 72 GLN A O 1
ATOM 546 N N . GLU A 1 73 ? -3.706 -0.459 9.685 1.00 88.31 73 GLU A N 1
ATOM 547 C CA . GLU A 1 73 ? -3.897 -1.385 8.563 1.00 88.31 73 GLU A CA 1
ATOM 548 C C . GLU A 1 73 ? -3.142 -0.900 7.311 1.00 88.31 73 GLU A C 1
ATOM 550 O O . GLU A 1 73 ? -2.450 -1.680 6.659 1.00 88.31 73 GLU A O 1
ATOM 555 N N . LEU A 1 74 ? -3.220 0.403 7.013 1.00 88.25 74 LEU A N 1
ATOM 556 C CA . LEU A 1 74 ? -2.486 1.055 5.919 1.00 88.25 74 LEU A CA 1
ATOM 557 C C . LEU A 1 74 ? -0.967 0.982 6.098 1.00 88.25 74 LEU A C 1
ATOM 559 O O . LEU A 1 74 ? -0.251 0.741 5.127 1.00 88.25 74 LEU A O 1
ATOM 563 N N . PHE A 1 75 ? -0.479 1.169 7.325 1.00 89.38 75 PHE A N 1
ATOM 564 C CA . PHE A 1 75 ? 0.942 1.057 7.637 1.00 89.38 75 PHE A CA 1
ATOM 565 C C . PHE A 1 75 ? 1.472 -0.351 7.354 1.00 89.38 75 PHE A C 1
ATOM 567 O O . PHE A 1 75 ? 2.493 -0.489 6.689 1.00 89.38 75 PHE A O 1
ATOM 574 N N . ILE A 1 76 ? 0.744 -1.393 7.770 1.00 88.75 76 ILE A N 1
ATOM 575 C CA . ILE A 1 76 ? 1.129 -2.786 7.495 1.00 88.75 76 ILE A CA 1
ATOM 576 C C . ILE A 1 76 ? 1.232 -3.045 5.987 1.00 88.75 76 ILE A C 1
ATOM 578 O O . ILE A 1 76 ? 2.205 -3.642 5.533 1.00 88.75 76 ILE A O 1
ATOM 582 N N . ILE A 1 77 ? 0.260 -2.565 5.203 1.00 87.50 77 ILE A N 1
ATOM 583 C CA . ILE A 1 77 ? 0.274 -2.716 3.739 1.00 87.50 77 ILE A CA 1
ATOM 584 C C . ILE A 1 77 ? 1.503 -2.022 3.134 1.00 87.50 77 ILE A C 1
ATOM 586 O O . ILE A 1 77 ? 2.180 -2.605 2.291 1.00 87.50 77 ILE A O 1
ATOM 590 N N . TYR A 1 78 ? 1.815 -0.800 3.576 1.00 88.00 78 TYR A N 1
ATOM 591 C CA . TYR A 1 78 ? 2.995 -0.063 3.118 1.00 88.00 78 TYR A CA 1
ATOM 592 C C . TYR A 1 78 ? 4.301 -0.808 3.429 1.00 88.00 78 TYR A C 1
ATOM 594 O O . TYR A 1 78 ? 5.130 -0.987 2.536 1.00 88.00 78 TYR A O 1
ATOM 602 N N . SER A 1 79 ? 4.468 -1.277 4.669 1.00 85.69 79 SER A N 1
ATOM 603 C CA . SER A 1 79 ? 5.699 -1.928 5.134 1.00 85.69 79 SER A CA 1
ATOM 604 C C . SER A 1 79 ? 6.037 -3.216 4.387 1.00 85.69 79 SER A C 1
ATOM 606 O O . SER A 1 79 ? 7.202 -3.580 4.318 1.00 85.69 79 SER A O 1
ATOM 608 N N . ILE A 1 80 ? 5.046 -3.909 3.829 1.00 83.25 80 ILE A N 1
ATOM 609 C CA . ILE A 1 80 ? 5.270 -5.165 3.097 1.00 83.25 80 ILE A CA 1
ATOM 610 C C . ILE A 1 80 ? 5.707 -4.920 1.658 1.00 83.25 80 ILE A C 1
ATOM 612 O O . ILE A 1 80 ? 6.422 -5.736 1.087 1.00 83.25 80 ILE A O 1
ATOM 616 N N . VAL A 1 81 ? 5.265 -3.815 1.060 1.00 78.62 81 VAL A N 1
ATOM 617 C CA . VAL A 1 81 ? 5.528 -3.520 -0.354 1.00 78.62 81 VAL A CA 1
ATOM 618 C C . VAL A 1 81 ? 6.786 -2.676 -0.530 1.00 78.62 81 VAL A C 1
ATOM 620 O O . VAL A 1 81 ? 7.505 -2.864 -1.507 1.00 78.62 81 VAL A O 1
ATOM 623 N N . GLY A 1 82 ? 7.030 -1.732 0.382 1.00 70.56 82 GLY A N 1
ATOM 624 C CA . GLY A 1 82 ? 8.149 -0.790 0.300 1.00 70.56 82 GLY A CA 1
ATOM 625 C C . GLY A 1 82 ? 9.209 -0.930 1.384 1.00 70.56 82 GLY A C 1
ATOM 626 O O . GLY A 1 82 ? 10.053 -0.040 1.474 1.00 70.56 82 GLY A O 1
ATOM 627 N N . GLY A 1 83 ? 9.114 -1.964 2.224 1.00 60.59 83 GLY A N 1
ATOM 628 C CA . GLY A 1 83 ? 10.173 -2.339 3.163 1.00 60.59 83 GLY A CA 1
ATOM 629 C C . GLY A 1 83 ? 11.420 -2.856 2.462 1.00 60.59 83 GLY A C 1
ATOM 630 O O . GLY A 1 83 ? 11.296 -3.366 1.325 1.00 60.59 83 GLY A O 1
#